Protein AF-X1S9K6-F1 (afdb_monomer)

Secondary stru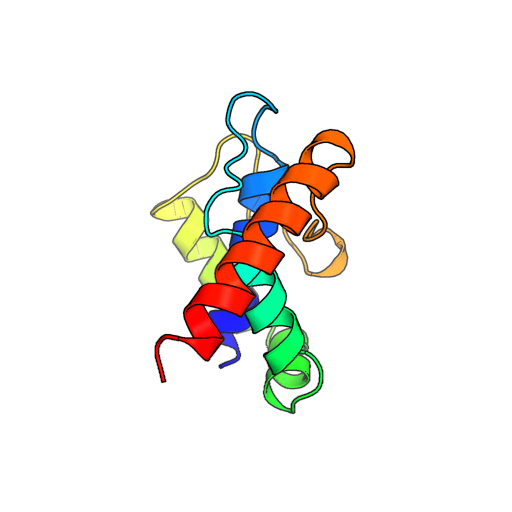cture (DSSP, 8-state):
-HHHHHHHHHHHHHHHTS-GGG---TTTHHHH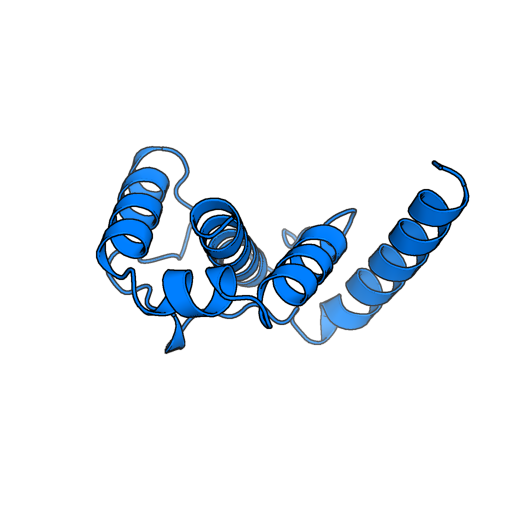HHHHHHHTSHHHHHHHH-HHHHHHHHHHHHHHSPPTT--TTT--GGG---SPPHHHHHHHHHHHHHHHHHHHS--

Radius of gyration: 14.43 Å; Cα contacts (8 Å, |Δi|>4): 91; chains: 1; bounding box: 25×39×31 Å

Structure (mmCIF, N/CA/C/O backbone):
data_AF-X1S9K6-F1
#
_entry.id   AF-X1S9K6-F1
#
loop_
_atom_site.group_PDB
_atom_site.id
_atom_site.type_symbol
_atom_site.label_atom_id
_atom_site.label_alt_id
_atom_site.label_comp_id
_atom_site.label_asym_id
_atom_site.label_entity_id
_atom_site.label_seq_id
_atom_site.pdbx_PDB_ins_code
_atom_site.Cartn_x
_atom_site.Cartn_y
_atom_site.Cartn_z
_atom_site.occupancy
_atom_site.B_iso_or_equiv
_atom_site.auth_seq_id
_atom_site.auth_comp_id
_atom_site.auth_asym_id
_atom_site.auth_atom_id
_atom_site.pdbx_PDB_model_num
ATOM 1 N N . PRO A 1 1 ? -3.173 2.485 14.432 1.00 86.88 1 PRO A N 1
ATOM 2 C CA . PRO A 1 1 ? -3.265 1.600 13.239 1.00 86.88 1 PRO A CA 1
ATOM 3 C C . PRO A 1 1 ? -3.552 2.364 11.939 1.00 86.88 1 PRO A C 1
ATOM 5 O O . PRO A 1 1 ? -2.976 2.013 10.917 1.00 86.88 1 PRO A O 1
ATOM 8 N N . GLU A 1 2 ? -4.343 3.444 11.999 1.00 93.44 2 GLU A N 1
ATOM 9 C CA . GLU A 1 2 ? -4.627 4.349 10.867 1.00 93.44 2 GLU A CA 1
ATOM 10 C C . GLU A 1 2 ? -3.380 4.779 10.084 1.00 93.44 2 GLU A C 1
ATOM 12 O O . GLU A 1 2 ? -3.253 4.483 8.901 1.00 93.44 2 GLU A O 1
ATOM 17 N N . LYS A 1 3 ? -2.404 5.414 10.755 1.00 95.56 3 LYS A N 1
ATOM 18 C CA . LYS A 1 3 ? -1.153 5.854 10.115 1.00 95.56 3 LYS A CA 1
ATOM 19 C C . LYS A 1 3 ? -0.464 4.710 9.366 1.00 95.56 3 LYS A C 1
ATOM 21 O O . LYS A 1 3 ? -0.097 4.866 8.208 1.00 95.56 3 LYS A O 1
ATOM 26 N N . THR A 1 4 ? -0.340 3.552 10.009 1.00 94.75 4 THR A N 1
ATOM 27 C CA . THR A 1 4 ? 0.286 2.358 9.425 1.00 94.75 4 THR A CA 1
ATOM 28 C C . THR A 1 4 ? -0.477 1.835 8.210 1.00 94.75 4 THR A C 1
ATOM 30 O O . THR A 1 4 ? 0.143 1.388 7.248 1.00 94.75 4 THR A O 1
ATOM 33 N N . PHE A 1 5 ? -1.807 1.880 8.236 1.00 96.62 5 PHE A N 1
ATOM 34 C CA . PHE A 1 5 ? -2.649 1.501 7.106 1.00 96.62 5 PHE A CA 1
ATOM 35 C C . PHE A 1 5 ? -2.410 2.431 5.913 1.00 96.62 5 PHE A C 1
ATOM 37 O O . PHE A 1 5 ? -2.059 1.966 4.829 1.00 96.62 5 PHE A O 1
ATOM 44 N N . ILE A 1 6 ? -2.464 3.744 6.144 1.00 97.50 6 ILE A N 1
ATOM 45 C CA . ILE A 1 6 ? -2.214 4.767 5.120 1.00 97.50 6 ILE A CA 1
ATOM 46 C C . ILE A 1 6 ? -0.808 4.636 4.529 1.00 97.50 6 ILE A C 1
ATOM 48 O O . ILE A 1 6 ? -0.629 4.664 3.311 1.00 97.50 6 ILE A O 1
ATOM 52 N N . GLU A 1 7 ? 0.202 4.451 5.380 1.00 97.44 7 GLU A N 1
ATOM 53 C CA . GLU A 1 7 ? 1.585 4.259 4.947 1.00 97.44 7 GLU A CA 1
ATOM 54 C C . GLU A 1 7 ? 1.741 3.043 4.032 1.00 97.44 7 GLU A C 1
ATOM 56 O O . GLU A 1 7 ? 2.513 3.116 3.076 1.00 97.44 7 GLU A O 1
ATOM 61 N N . LYS A 1 8 ? 1.014 1.948 4.290 1.00 97.56 8 LYS A N 1
ATOM 62 C CA . LYS A 1 8 ? 1.051 0.741 3.451 1.00 97.56 8 LYS A CA 1
ATOM 63 C C . LYS A 1 8 ? 0.338 0.941 2.121 1.00 97.56 8 LYS A C 1
ATOM 65 O O . LYS A 1 8 ? 0.871 0.507 1.104 1.00 97.56 8 LYS A O 1
ATOM 70 N N . LEU A 1 9 ? -0.808 1.625 2.110 1.00 97.56 9 LEU A N 1
ATOM 71 C CA . LEU A 1 9 ? -1.511 1.954 0.866 1.00 97.56 9 LEU A CA 1
ATOM 72 C C . LEU A 1 9 ? -0.619 2.792 -0.063 1.00 97.56 9 LEU A C 1
ATOM 74 O O . LEU A 1 9 ? -0.454 2.459 -1.235 1.00 97.56 9 LEU A O 1
ATOM 78 N N . ILE A 1 10 ? 0.012 3.843 0.473 1.00 97.81 10 ILE A N 1
ATOM 79 C CA . ILE A 1 10 ? 0.916 4.703 -0.305 1.00 97.81 10 ILE A CA 1
ATOM 80 C C . ILE A 1 10 ? 2.158 3.924 -0.750 1.00 97.81 10 ILE A C 1
ATOM 82 O O . ILE A 1 10 ? 2.569 4.055 -1.897 1.00 97.81 10 ILE A O 1
ATOM 86 N N . LEU A 1 11 ? 2.731 3.086 0.121 1.00 97.62 11 LEU A N 1
ATOM 87 C CA . LEU A 1 11 ? 3.898 2.263 -0.210 1.00 97.62 11 LEU A CA 1
ATOM 88 C C . LEU A 1 11 ? 3.622 1.310 -1.379 1.00 97.62 11 LEU A C 1
ATOM 90 O O . LEU A 1 11 ? 4.472 1.172 -2.253 1.00 97.62 11 LEU A O 1
ATOM 94 N N . LEU A 1 12 ? 2.455 0.661 -1.413 1.00 97.81 12 LEU A N 1
ATOM 95 C CA . LEU A 1 12 ? 2.092 -0.226 -2.522 1.00 97.81 12 LEU A CA 1
ATOM 96 C C . LEU A 1 12 ? 1.863 0.550 -3.819 1.00 97.81 12 LEU A C 1
ATOM 98 O O . LEU A 1 12 ? 2.384 0.145 -4.854 1.00 97.81 12 LEU A O 1
ATOM 102 N N . HIS A 1 13 ? 1.176 1.693 -3.755 1.00 97.62 13 HIS A N 1
ATOM 103 C CA . HIS A 1 13 ? 1.019 2.565 -4.920 1.00 97.62 13 HIS A CA 1
ATOM 104 C C . HIS A 1 13 ? 2.369 3.025 -5.474 1.00 97.62 13 HIS A C 1
ATOM 106 O O . HIS A 1 13 ? 2.624 2.907 -6.667 1.00 97.62 13 HIS A O 1
ATOM 112 N N . GLU A 1 14 ? 3.267 3.491 -4.610 1.00 97.00 14 GLU A N 1
ATOM 113 C CA . GLU A 1 14 ? 4.632 3.844 -4.994 1.00 97.00 14 GLU A CA 1
ATOM 114 C C . GLU A 1 14 ? 5.371 2.673 -5.648 1.00 97.00 14 GLU A C 1
ATOM 116 O O . GLU A 1 14 ? 6.077 2.871 -6.634 1.00 97.00 14 GLU A O 1
ATOM 121 N N . GLU A 1 15 ? 5.234 1.461 -5.105 1.00 96.88 15 GLU A N 1
ATOM 122 C CA . GLU A 1 15 ? 5.902 0.279 -5.641 1.00 96.88 15 GLU A CA 1
ATOM 123 C C . GLU A 1 15 ? 5.381 -0.085 -7.032 1.00 96.88 15 GLU A C 1
ATOM 125 O O . GLU A 1 15 ? 6.183 -0.314 -7.933 1.00 96.88 15 GLU A O 1
ATOM 130 N N . PHE A 1 16 ? 4.064 -0.070 -7.240 1.00 95.81 16 PHE A N 1
ATOM 131 C CA . PHE A 1 16 ? 3.448 -0.449 -8.516 1.00 95.81 16 PHE A CA 1
ATOM 132 C C . PHE A 1 16 ? 3.551 0.622 -9.603 1.00 95.81 16 PHE A C 1
ATOM 134 O O . PHE A 1 16 ? 3.342 0.323 -10.776 1.00 95.81 16 PHE A O 1
ATOM 141 N N . LYS A 1 17 ? 3.953 1.845 -9.245 1.00 94.69 17 LYS A N 1
ATOM 142 C CA . LYS A 1 17 ? 4.345 2.889 -10.203 1.00 94.69 17 LYS A CA 1
ATOM 143 C C . LYS A 1 17 ? 5.812 2.819 -10.625 1.00 94.69 17 LYS A C 1
ATOM 145 O O . LYS A 1 17 ? 6.225 3.577 -11.505 1.00 94.69 17 LYS A O 1
ATOM 150 N N . ARG A 1 18 ? 6.622 1.935 -10.033 1.00 94.38 18 ARG A N 1
ATOM 151 C CA . ARG A 1 18 ? 8.005 1.730 -10.486 1.00 94.38 18 ARG A CA 1
ATOM 152 C C . ARG A 1 18 ? 8.023 1.055 -11.863 1.00 94.38 18 ARG A C 1
ATOM 154 O O . ARG A 1 18 ? 7.118 0.288 -12.185 1.00 94.38 18 ARG A O 1
ATOM 161 N N . PRO A 1 19 ? 9.083 1.278 -12.662 1.00 94.12 19 PRO A N 1
ATOM 162 C CA . PRO A 1 19 ? 9.364 0.449 -13.830 1.00 94.12 19 PRO A CA 1
ATOM 163 C C . PRO A 1 19 ? 9.343 -1.041 -13.468 1.00 94.12 19 PRO A C 1
ATOM 165 O O . PRO A 1 19 ? 9.796 -1.404 -12.381 1.00 94.12 19 PRO A O 1
ATOM 168 N N . ALA A 1 20 ? 8.839 -1.892 -14.367 1.00 93.44 20 ALA A N 1
ATOM 169 C CA . ALA A 1 20 ? 8.628 -3.316 -14.094 1.00 93.44 20 ALA A CA 1
ATOM 170 C C . ALA A 1 20 ? 9.898 -4.027 -13.586 1.00 93.44 20 ALA A C 1
ATOM 172 O O . ALA A 1 20 ? 9.839 -4.790 -12.630 1.00 93.44 20 ALA A O 1
ATOM 173 N N . ASP A 1 21 ? 11.073 -3.703 -14.131 1.00 94.12 21 ASP A N 1
ATOM 174 C CA . ASP A 1 21 ? 12.373 -4.244 -13.704 1.00 94.12 21 ASP A CA 1
ATOM 175 C C . ASP A 1 21 ? 12.775 -3.862 -12.265 1.00 94.12 21 ASP A C 1
ATOM 177 O O . ASP A 1 21 ? 13.719 -4.424 -11.709 1.00 94.12 21 ASP A O 1
ATOM 181 N N . LYS A 1 22 ? 12.065 -2.910 -11.650 1.00 94.62 22 LYS A N 1
ATOM 182 C CA . LYS A 1 22 ? 12.325 -2.381 -10.305 1.00 94.62 22 LYS A CA 1
ATOM 183 C C . LYS A 1 22 ? 11.222 -2.689 -9.299 1.00 94.62 22 LYS A C 1
ATOM 185 O O . LYS A 1 22 ? 11.387 -2.316 -8.136 1.00 94.62 22 LYS A O 1
ATOM 190 N N . ILE A 1 23 ? 10.126 -3.325 -9.716 1.00 95.56 23 ILE A N 1
ATOM 191 C CA . ILE A 1 23 ? 9.056 -3.728 -8.801 1.00 95.56 23 ILE A CA 1
ATOM 192 C C . ILE A 1 23 ? 9.567 -4.865 -7.917 1.00 95.56 23 ILE A C 1
ATOM 194 O O . ILE A 1 23 ? 9.953 -5.941 -8.376 1.00 95.56 23 ILE A O 1
ATOM 198 N N . ARG A 1 24 ? 9.543 -4.629 -6.611 1.00 95.69 24 ARG A N 1
ATOM 199 C CA . ARG A 1 24 ? 9.862 -5.613 -5.583 1.00 95.69 24 ARG A CA 1
ATOM 200 C C . ARG A 1 24 ? 8.627 -6.450 -5.287 1.00 95.69 24 ARG A C 1
ATOM 202 O O . ARG A 1 24 ? 7.510 -5.942 -5.208 1.00 95.69 24 ARG A O 1
ATOM 209 N N . HIS A 1 25 ? 8.846 -7.744 -5.086 1.00 94.69 25 HIS A N 1
ATOM 210 C CA . HIS A 1 25 ? 7.788 -8.694 -4.735 1.00 94.69 25 HIS A CA 1
ATOM 211 C C . HIS A 1 25 ? 8.105 -9.498 -3.470 1.00 94.69 25 HIS A C 1
ATOM 213 O O . HIS A 1 25 ? 7.187 -9.914 -2.777 1.00 94.69 25 HIS A O 1
ATOM 219 N N . GLN A 1 26 ? 9.384 -9.703 -3.140 1.00 94.06 26 GLN A N 1
ATOM 220 C CA . GLN A 1 26 ? 9.783 -10.441 -1.942 1.00 94.06 26 GLN A CA 1
ATOM 221 C C . GLN A 1 26 ? 9.392 -9.676 -0.673 1.00 94.06 26 GLN A C 1
ATOM 223 O O . GLN A 1 26 ? 9.768 -8.517 -0.494 1.00 94.06 26 GLN A O 1
ATOM 228 N N . ARG A 1 27 ? 8.684 -10.358 0.226 1.00 92.94 27 ARG A N 1
ATOM 229 C CA . ARG A 1 27 ? 8.137 -9.884 1.504 1.00 92.94 27 ARG A CA 1
ATOM 230 C C . ARG A 1 27 ? 7.112 -8.752 1.385 1.00 92.94 27 ARG A C 1
ATOM 232 O O . ARG A 1 27 ? 6.756 -8.156 2.405 1.00 92.94 27 ARG A O 1
ATOM 239 N N . MET A 1 28 ? 6.625 -8.465 0.181 1.00 96.19 28 MET A N 1
ATOM 240 C CA . MET A 1 28 ? 5.694 -7.367 -0.079 1.00 96.19 28 MET A CA 1
ATOM 241 C C . MET A 1 28 ? 4.235 -7.765 0.146 1.00 96.19 28 MET A C 1
ATOM 243 O O . M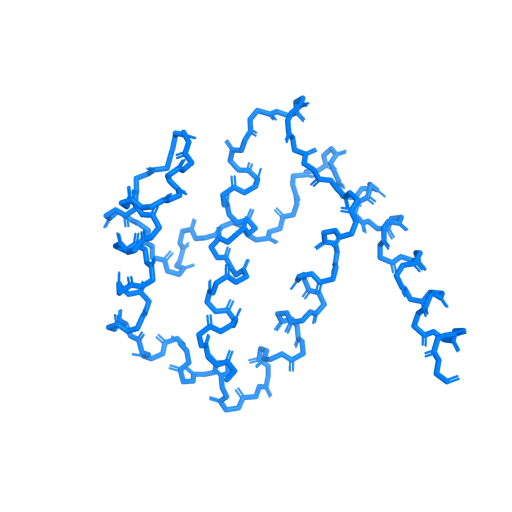ET A 1 28 ? 3.419 -6.916 0.511 1.00 96.19 28 MET A O 1
ATOM 247 N N . SER A 1 29 ? 3.894 -9.051 0.023 1.00 95.88 29 SER A N 1
ATOM 248 C CA . SER A 1 29 ? 2.533 -9.547 0.254 1.00 95.88 29 SER A CA 1
ATOM 249 C C . SER A 1 29 ? 2.051 -9.319 1.688 1.00 95.88 29 SER A C 1
ATOM 251 O O . SER A 1 29 ? 0.849 -9.251 1.939 1.00 95.88 29 SER A O 1
ATOM 253 N N . ARG A 1 30 ? 2.977 -9.172 2.644 1.00 94.62 30 ARG A N 1
ATOM 254 C CA . ARG A 1 30 ? 2.665 -8.806 4.032 1.00 94.62 30 ARG A CA 1
ATOM 255 C C . ARG A 1 30 ? 1.948 -7.470 4.128 1.00 94.62 30 ARG A C 1
ATOM 257 O O . ARG A 1 30 ? 1.041 -7.336 4.939 1.00 94.62 30 ARG A O 1
ATOM 264 N N . HIS A 1 31 ? 2.322 -6.494 3.306 1.00 96.38 31 HIS A N 1
ATOM 265 C CA . HIS A 1 31 ? 1.673 -5.188 3.332 1.00 96.38 31 HIS A CA 1
ATOM 266 C C . HIS A 1 31 ? 0.207 -5.293 2.908 1.00 96.38 31 HIS A C 1
ATOM 268 O O . HIS A 1 31 ? -0.646 -4.707 3.568 1.00 96.38 31 HIS A O 1
ATOM 274 N N . LEU A 1 32 ? -0.085 -6.105 1.884 1.00 95.81 32 LEU A N 1
ATOM 275 C CA . LEU A 1 32 ? -1.454 -6.425 1.470 1.00 95.81 32 LEU A CA 1
ATOM 276 C C . LEU A 1 32 ? -2.232 -7.124 2.587 1.00 95.81 32 LEU A C 1
ATOM 278 O O . LEU A 1 32 ? -3.362 -6.742 2.877 1.00 95.81 32 LEU A O 1
ATOM 282 N N . TYR A 1 33 ? -1.620 -8.117 3.237 1.00 94.75 33 TYR A N 1
ATOM 283 C CA . TYR A 1 33 ? -2.240 -8.813 4.363 1.00 94.75 33 TYR A CA 1
ATOM 284 C C . TYR A 1 33 ? -2.576 -7.855 5.507 1.00 94.75 33 TYR A C 1
ATOM 286 O O . TYR A 1 33 ? -3.696 -7.854 6.002 1.00 94.75 33 TYR A O 1
ATOM 294 N N . ASP A 1 34 ? -1.636 -6.997 5.894 1.00 93.75 34 ASP A N 1
ATOM 295 C CA . ASP A 1 34 ? -1.852 -6.057 6.986 1.00 93.75 34 ASP A CA 1
ATOM 296 C C . ASP A 1 34 ? -2.913 -4.997 6.649 1.00 93.75 34 ASP A C 1
ATOM 298 O O . ASP A 1 34 ? -3.651 -4.573 7.533 1.00 93.75 34 ASP A O 1
ATOM 302 N N . ILE A 1 35 ? -2.998 -4.562 5.385 1.00 95.50 35 ILE A N 1
ATOM 303 C CA . ILE A 1 35 ? -4.091 -3.702 4.909 1.00 95.50 35 ILE A CA 1
ATOM 304 C C . ILE A 1 35 ? -5.418 -4.432 5.084 1.00 95.50 35 ILE A C 1
ATOM 306 O O . ILE A 1 35 ? -6.328 -3.882 5.693 1.00 95.50 35 ILE A O 1
ATOM 310 N N . TYR A 1 36 ? -5.508 -5.677 4.614 1.00 94.00 36 TYR A N 1
ATOM 311 C CA . TYR A 1 36 ? -6.715 -6.489 4.741 1.00 94.00 36 TYR A CA 1
ATOM 312 C C . TYR A 1 36 ? -7.147 -6.670 6.206 1.00 94.00 36 TYR A C 1
ATOM 314 O O . TYR A 1 36 ? -8.327 -6.545 6.507 1.00 94.00 36 TYR A O 1
ATOM 322 N N . GLN A 1 37 ? -6.201 -6.881 7.129 1.00 93.56 37 GLN A N 1
ATOM 323 C CA . GLN A 1 37 ? -6.498 -7.011 8.562 1.00 93.56 37 GLN A CA 1
ATOM 324 C C . GLN A 1 37 ? -7.044 -5.724 9.199 1.00 93.56 37 GLN A C 1
ATOM 326 O O . GLN A 1 37 ? -7.771 -5.802 10.183 1.00 93.56 37 GLN A O 1
ATOM 331 N N . ILE A 1 38 ? -6.677 -4.547 8.684 1.00 93.56 38 ILE A N 1
ATOM 332 C CA . ILE A 1 38 ? -7.115 -3.254 9.237 1.00 93.56 38 ILE A CA 1
ATOM 333 C C . ILE A 1 38 ? -8.374 -2.736 8.528 1.00 93.56 38 ILE A C 1
ATOM 335 O O . ILE A 1 38 ? -9.138 -1.985 9.130 1.00 93.56 38 ILE A O 1
ATOM 339 N N . TRP A 1 39 ? -8.595 -3.135 7.273 1.00 92.31 39 TRP A N 1
ATOM 340 C CA . TRP A 1 39 ? -9.652 -2.617 6.404 1.00 92.31 39 TRP A CA 1
ATOM 341 C C . TRP A 1 39 ? -11.043 -2.654 7.046 1.00 92.31 39 TRP A C 1
ATOM 343 O O . TRP A 1 39 ? -11.745 -1.652 7.013 1.00 92.31 39 TRP A O 1
ATOM 353 N N . ASP A 1 40 ? -11.413 -3.784 7.652 1.00 89.50 40 ASP A N 1
ATOM 354 C CA . ASP A 1 40 ? -12.744 -4.022 8.233 1.00 89.50 40 ASP A CA 1
ATOM 355 C C . ASP A 1 40 ? -12.797 -3.712 9.742 1.00 89.50 40 ASP A C 1
ATOM 357 O O . ASP A 1 40 ? -13.503 -4.346 10.520 1.00 89.50 40 ASP A O 1
ATOM 361 N N . THR A 1 41 ? -11.966 -2.769 10.187 1.00 94.12 41 THR A N 1
ATOM 362 C CA . THR A 1 41 ? -11.916 -2.317 11.582 1.00 94.12 41 THR A CA 1
ATOM 363 C C . THR A 1 41 ? -12.227 -0.828 11.658 1.00 94.12 41 THR A C 1
ATOM 365 O O . THR A 1 41 ? -12.059 -0.107 10.675 1.00 94.12 41 THR A O 1
ATOM 368 N N . GLU A 1 42 ? -12.567 -0.331 12.850 1.00 93.50 42 GLU A N 1
ATOM 369 C CA . GLU A 1 42 ? -12.767 1.108 13.101 1.00 93.50 42 GLU A CA 1
ATOM 370 C C . GLU A 1 42 ? -11.568 1.967 12.652 1.00 93.50 42 GLU A C 1
ATOM 372 O O . GLU A 1 42 ? -11.719 3.116 12.245 1.00 93.50 42 GLU A O 1
ATOM 377 N N . PHE A 1 43 ? -10.357 1.400 12.658 1.00 92.62 43 PHE A N 1
ATOM 378 C CA . PHE A 1 43 ? -9.155 2.091 12.199 1.00 92.62 43 PHE A CA 1
ATOM 379 C C . PHE A 1 43 ? -9.069 2.208 10.676 1.00 92.62 43 PHE A C 1
ATOM 381 O O . PHE A 1 43 ? -8.419 3.130 10.183 1.00 92.62 43 PHE A O 1
ATOM 388 N N . GLY A 1 44 ? -9.655 1.266 9.934 1.00 91.62 44 GLY A N 1
ATOM 389 C CA . GLY A 1 44 ? -9.770 1.345 8.481 1.00 91.62 44 GLY A CA 1
ATOM 390 C C . GLY A 1 44 ? -10.694 2.493 8.094 1.00 91.62 44 GLY A C 1
ATOM 391 O O . GLY A 1 44 ? -10.289 3.377 7.342 1.00 91.62 44 GLY A O 1
ATOM 392 N N . GLU A 1 45 ? -11.884 2.538 8.696 1.00 92.00 45 GLU A N 1
ATOM 393 C CA . GLU A 1 45 ? -12.861 3.617 8.502 1.00 92.00 45 GLU A CA 1
ATOM 394 C C . GLU A 1 45 ? -12.282 4.984 8.895 1.00 92.00 45 GLU A C 1
ATOM 396 O O . GLU A 1 45 ? -12.236 5.901 8.072 1.00 92.00 45 GLU A O 1
ATOM 401 N N . SER A 1 46 ? -11.729 5.096 10.108 1.00 93.00 46 SER A N 1
ATOM 402 C CA . SER A 1 46 ? -11.124 6.337 10.607 1.00 93.00 46 SER A CA 1
ATOM 403 C C . SER A 1 46 ? -9.982 6.834 9.709 1.00 93.00 46 SER A C 1
ATOM 405 O O . SER A 1 46 ? -9.860 8.034 9.452 1.00 93.00 46 SER A O 1
ATOM 407 N N . ALA A 1 47 ? -9.175 5.932 9.133 1.00 93.62 47 ALA A N 1
ATOM 408 C CA . ALA A 1 47 ? -8.134 6.325 8.185 1.00 93.62 47 ALA A CA 1
ATOM 409 C C . ALA A 1 47 ? -8.708 7.010 6.932 1.00 93.62 47 ALA A C 1
ATOM 411 O O . ALA A 1 47 ? -8.132 7.998 6.466 1.00 93.62 47 ALA A O 1
ATOM 412 N N . PHE A 1 48 ? -9.836 6.534 6.397 1.00 91.44 48 PHE A N 1
ATOM 413 C CA . PHE A 1 48 ? -10.484 7.155 5.237 1.00 91.44 48 PHE A CA 1
ATOM 414 C C . PHE A 1 48 ? -11.107 8.519 5.561 1.00 91.44 48 PHE A C 1
ATOM 416 O O . PHE A 1 48 ? -11.101 9.413 4.709 1.00 91.44 48 PHE A O 1
ATOM 423 N N . GLU A 1 49 ? -11.585 8.717 6.790 1.00 92.94 49 GLU A N 1
ATOM 424 C CA . GLU A 1 49 ? -12.124 10.003 7.245 1.00 92.94 49 GLU A CA 1
ATOM 425 C C . GLU A 1 49 ? -11.021 11.027 7.565 1.00 92.94 49 GLU A C 1
ATOM 427 O O . GLU A 1 49 ? -11.183 12.231 7.332 1.00 92.94 49 GLU A O 1
ATOM 432 N N . ASN A 1 50 ? -9.857 10.560 8.027 1.00 94.00 50 ASN A N 1
ATOM 433 C CA . ASN A 1 50 ? -8.743 11.397 8.462 1.00 94.00 50 ASN A CA 1
ATOM 434 C C . ASN A 1 50 ? -7.873 11.906 7.293 1.00 94.00 50 ASN A C 1
ATOM 436 O O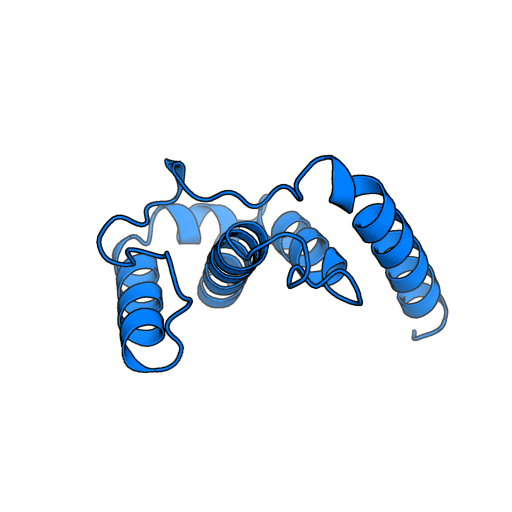 . ASN A 1 50 ? -6.701 11.551 7.115 1.00 94.00 50 ASN A O 1
ATOM 440 N N . LYS A 1 51 ? -8.455 12.800 6.487 1.00 93.81 51 LYS A N 1
ATOM 441 C CA . LYS A 1 51 ? -7.799 13.429 5.324 1.00 93.81 51 LYS A CA 1
ATOM 442 C C . LYS A 1 51 ? -6.544 14.223 5.692 1.00 93.81 51 LYS A C 1
ATOM 444 O O . LYS A 1 51 ? -5.612 14.291 4.892 1.00 93.81 51 LYS A O 1
ATOM 449 N N . GLU A 1 52 ? -6.511 14.802 6.890 1.00 96.19 52 GLU A N 1
ATOM 450 C CA . GLU A 1 52 ? -5.359 15.558 7.389 1.00 96.19 52 GLU A CA 1
ATOM 451 C C . GLU A 1 52 ? -4.163 14.634 7.640 1.00 96.19 52 GLU A C 1
ATOM 453 O O . GLU A 1 52 ? -3.068 14.896 7.142 1.00 96.19 52 GLU A O 1
ATOM 458 N N . LEU A 1 53 ? -4.373 13.494 8.309 1.00 97.12 53 LEU A N 1
ATOM 459 C CA . LEU A 1 53 ? -3.325 12.489 8.505 1.00 97.12 53 LEU A CA 1
ATOM 460 C C . LEU A 1 53 ? -2.802 11.955 7.168 1.00 97.12 53 LEU A C 1
ATOM 462 O O . LEU A 1 53 ? -1.587 11.884 6.961 1.00 97.12 53 LEU A O 1
ATOM 466 N N . PHE A 1 54 ? -3.703 11.632 6.234 1.00 97.81 54 PHE A N 1
ATOM 467 C CA . PHE A 1 54 ? -3.310 11.247 4.878 1.00 97.81 54 PHE A CA 1
ATOM 468 C C . PHE A 1 54 ? -2.439 12.326 4.229 1.00 97.81 54 PHE A C 1
ATOM 470 O O . PHE A 1 54 ? -1.430 12.026 3.572 1.00 97.81 54 PHE A O 1
ATOM 477 N N . ARG A 1 55 ? -2.787 13.606 4.429 1.00 97.56 55 ARG A N 1
ATOM 478 C CA . ARG A 1 55 ? -2.012 14.698 3.856 1.00 97.56 55 ARG A CA 1
ATOM 479 C C . ARG A 1 55 ? -0.639 14.887 4.455 1.00 97.56 55 ARG A C 1
ATOM 481 O O . ARG A 1 55 ? 0.322 14.977 3.689 1.00 97.56 55 ARG A O 1
ATOM 488 N N . GLN A 1 56 ? -0.535 14.822 5.771 1.00 97.94 56 GLN A N 1
ATOM 489 C CA . GLN A 1 56 ? 0.739 14.862 6.480 1.00 97.94 56 GLN A CA 1
ATOM 490 C C . GLN A 1 56 ? 1.685 13.743 6.025 1.00 97.94 56 GLN A C 1
ATOM 492 O O . GLN A 1 56 ? 2.868 14.001 5.797 1.00 97.94 56 GLN A O 1
ATOM 497 N N . ILE A 1 57 ? 1.174 12.524 5.815 1.00 98.12 57 ILE A N 1
ATOM 498 C CA . ILE A 1 57 ? 1.996 11.386 5.378 1.00 98.12 57 ILE A CA 1
ATOM 499 C C . ILE A 1 57 ? 2.558 11.602 3.967 1.00 98.12 57 ILE A C 1
ATOM 501 O O . ILE A 1 57 ? 3.758 11.400 3.766 1.00 98.12 57 ILE A O 1
ATOM 505 N N . CYS A 1 58 ? 1.756 12.043 2.990 1.00 97.94 58 CYS A N 1
ATOM 506 C CA . CYS A 1 58 ? 2.316 12.318 1.659 1.00 97.94 58 CYS A CA 1
ATOM 507 C C . CYS A 1 58 ? 3.270 13.511 1.658 1.00 97.94 58 CYS A C 1
ATOM 509 O O . CYS A 1 58 ? 4.282 13.441 0.971 1.00 97.94 58 CYS A O 1
ATOM 511 N N . ASN A 1 59 ? 3.000 14.565 2.437 1.00 97.81 59 ASN A N 1
ATOM 512 C CA . ASN A 1 59 ? 3.913 15.708 2.537 1.00 97.81 59 ASN A CA 1
ATOM 513 C C . ASN A 1 59 ? 5.271 15.274 3.101 1.00 97.81 59 ASN A C 1
ATOM 515 O O . ASN A 1 59 ? 6.316 15.632 2.564 1.00 97.81 59 ASN A O 1
ATOM 519 N N . HIS A 1 60 ? 5.263 14.440 4.143 1.00 97.69 60 HIS A N 1
ATOM 520 C CA . HIS A 1 60 ? 6.482 13.863 4.695 1.00 97.69 60 HIS A CA 1
ATOM 521 C C . HIS A 1 60 ? 7.227 13.014 3.650 1.00 97.69 60 HIS A C 1
ATOM 523 O O . HIS A 1 60 ? 8.432 13.174 3.462 1.00 97.69 60 HIS A O 1
ATOM 529 N N . ARG A 1 61 ? 6.526 12.135 2.926 1.00 96.69 61 ARG A N 1
ATOM 530 C CA . ARG A 1 61 ? 7.133 11.289 1.882 1.00 96.69 61 ARG A CA 1
ATOM 531 C C . ARG A 1 61 ? 7.716 12.097 0.727 1.00 96.69 61 ARG A C 1
ATOM 533 O O . ARG A 1 61 ? 8.829 11.802 0.308 1.00 96.69 61 ARG A O 1
ATOM 540 N N . ALA A 1 62 ? 7.020 13.136 0.272 1.00 97.00 62 ALA A N 1
ATOM 541 C CA . ALA A 1 62 ? 7.485 14.017 -0.796 1.00 97.00 62 ALA A CA 1
ATOM 542 C C . ALA A 1 62 ? 8.825 14.693 -0.463 1.00 97.00 62 ALA A C 1
ATOM 544 O O . ALA A 1 62 ? 9.643 14.907 -1.353 1.00 97.00 62 ALA A O 1
ATOM 545 N N . VAL A 1 63 ? 9.054 15.008 0.816 1.00 97.19 63 VAL A N 1
ATOM 546 C CA . VAL A 1 63 ? 10.283 15.661 1.285 1.00 97.19 63 VAL A CA 1
ATOM 547 C C . VAL A 1 63 ? 11.394 14.650 1.562 1.00 97.19 63 VAL A C 1
ATOM 549 O O . VAL A 1 63 ? 12.531 14.861 1.146 1.00 97.19 63 VAL A O 1
ATOM 552 N N . PHE A 1 64 ? 11.091 13.560 2.271 1.00 96.69 64 PHE A N 1
ATOM 553 C CA . PHE A 1 64 ? 12.124 12.677 2.824 1.00 96.69 64 PHE A CA 1
ATOM 554 C C . PHE A 1 64 ? 12.379 11.408 2.007 1.00 96.69 64 PHE A C 1
ATOM 556 O O . PHE A 1 64 ? 13.489 10.880 2.041 1.00 96.69 64 PHE A O 1
ATOM 563 N N . THR A 1 65 ? 11.380 10.892 1.288 1.00 94.06 65 THR A N 1
ATOM 564 C CA . THR A 1 65 ? 11.472 9.616 0.556 1.00 94.06 65 THR A CA 1
ATOM 565 C C . THR A 1 65 ? 10.705 9.648 -0.775 1.00 94.06 65 THR A C 1
ATOM 567 O O . THR A 1 65 ? 9.855 8.781 -0.999 1.00 94.06 65 THR A O 1
ATOM 570 N N . PRO A 1 66 ? 10.947 10.631 -1.660 1.00 94.94 66 PRO A N 1
ATOM 571 C CA . PRO A 1 66 ? 10.170 10.754 -2.883 1.00 94.94 66 PRO A CA 1
ATOM 572 C C . PRO A 1 66 ? 10.447 9.587 -3.833 1.00 94.94 66 PRO A C 1
ATOM 574 O O . PRO A 1 66 ? 11.599 9.226 -4.096 1.00 94.94 66 PRO A O 1
ATOM 577 N N . VAL A 1 67 ? 9.382 9.022 -4.396 1.00 94.69 67 VAL A N 1
ATOM 578 C CA . VAL A 1 67 ? 9.470 8.045 -5.482 1.00 94.69 67 VAL A CA 1
ATOM 579 C C . VAL A 1 67 ? 9.297 8.749 -6.825 1.00 94.69 67 VAL A C 1
ATOM 581 O O . VAL A 1 67 ? 8.393 9.559 -7.018 1.00 94.69 67 VAL A O 1
ATOM 584 N N . HIS A 1 68 ? 10.199 8.454 -7.764 1.00 92.12 68 HIS A N 1
ATOM 585 C CA . HIS A 1 68 ? 10.166 9.034 -9.105 1.00 92.12 68 HIS A CA 1
ATOM 586 C C . HIS A 1 68 ? 8.846 8.704 -9.816 1.00 92.12 68 HIS A C 1
ATOM 588 O O . HIS A 1 68 ? 8.425 7.551 -9.821 1.00 92.12 68 HIS A O 1
ATOM 594 N N . GLY A 1 69 ? 8.226 9.712 -10.436 1.00 89.81 69 GLY A N 1
ATOM 595 C CA . GLY A 1 69 ? 6.955 9.563 -11.152 1.00 89.81 69 GLY A CA 1
ATOM 596 C C . GLY A 1 69 ? 5.701 9.705 -10.284 1.00 89.81 69 GLY A C 1
ATOM 597 O O . GLY A 1 69 ? 4.600 9.587 -10.813 1.00 89.81 69 GLY A O 1
ATOM 598 N N . ILE A 1 70 ? 5.842 9.987 -8.984 1.00 95.31 70 ILE A N 1
ATOM 599 C CA . ILE A 1 70 ? 4.712 10.227 -8.078 1.00 95.31 70 ILE A CA 1
ATOM 600 C C . ILE A 1 70 ? 4.529 11.725 -7.829 1.00 95.31 70 ILE A C 1
ATOM 602 O O . ILE A 1 70 ? 5.429 12.394 -7.320 1.00 95.31 70 ILE A O 1
ATOM 606 N N . ASP A 1 71 ? 3.331 12.238 -8.120 1.00 95.56 71 ASP A N 1
ATOM 607 C CA . ASP A 1 71 ? 2.892 13.556 -7.654 1.00 95.56 71 ASP A CA 1
ATOM 608 C C . ASP A 1 71 ? 2.112 13.415 -6.338 1.00 95.56 71 ASP A C 1
ATOM 610 O O . ASP A 1 71 ? 0.901 13.179 -6.311 1.00 95.56 71 ASP A O 1
ATOM 614 N N . TYR A 1 72 ? 2.824 13.579 -5.223 1.00 96.56 72 TYR A N 1
ATOM 615 C CA . TYR A 1 72 ? 2.264 13.482 -3.873 1.00 96.56 72 TYR A CA 1
ATOM 616 C C . TYR A 1 72 ? 1.166 14.515 -3.582 1.00 96.56 72 TYR A C 1
ATOM 618 O O . TYR A 1 72 ? 0.321 14.258 -2.720 1.00 96.56 72 TYR A O 1
ATOM 626 N N . ASN A 1 73 ? 1.128 15.645 -4.300 1.00 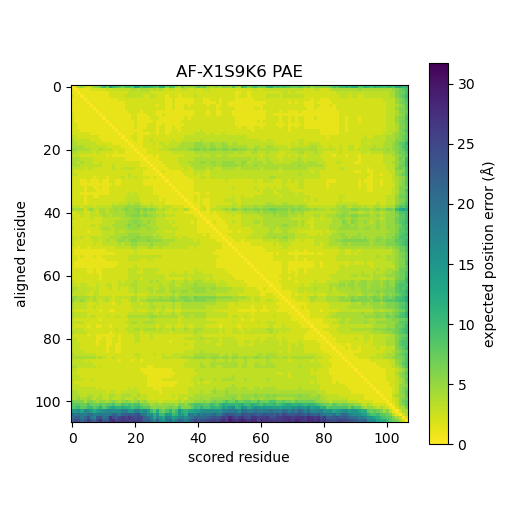94.94 73 ASN A N 1
ATOM 627 C CA . ASN A 1 73 ? 0.074 16.649 -4.133 1.00 94.94 73 ASN A CA 1
ATOM 628 C C . ASN A 1 73 ? -1.260 16.172 -4.720 1.00 94.94 73 ASN A C 1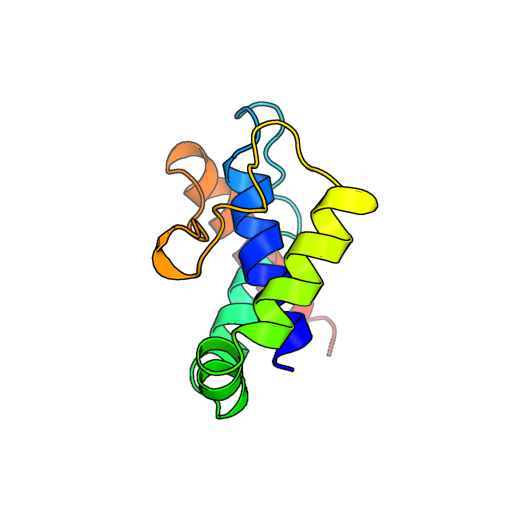
ATOM 630 O O . ASN A 1 73 ? -2.319 16.571 -4.236 1.00 94.94 73 ASN A O 1
ATOM 634 N N . GLN A 1 74 ? -1.214 15.300 -5.731 1.00 94.56 74 GLN A N 1
ATOM 635 C CA . GLN A 1 74 ? -2.398 14.754 -6.397 1.00 94.56 74 GLN A CA 1
ATOM 636 C C . GLN A 1 74 ? -2.872 13.420 -5.818 1.00 94.56 74 GLN A C 1
ATOM 638 O O . GLN A 1 74 ? -3.978 12.983 -6.139 1.00 94.56 74 GLN A O 1
ATOM 643 N N . LEU A 1 75 ? -2.078 12.781 -4.951 1.00 96.38 75 LEU A N 1
ATOM 644 C CA . LEU A 1 75 ? -2.486 11.537 -4.306 1.00 96.38 75 LEU A CA 1
ATOM 645 C C . LEU A 1 75 ? -3.742 11.743 -3.462 1.00 96.38 75 LEU A C 1
ATOM 647 O O . LEU A 1 75 ? -3.804 12.640 -2.619 1.00 96.38 75 LEU A O 1
ATOM 651 N N . ARG A 1 76 ? -4.705 10.847 -3.658 1.00 94.69 76 ARG A N 1
ATOM 652 C CA . ARG A 1 76 ? -5.943 10.684 -2.893 1.00 94.69 76 ARG A CA 1
ATOM 653 C C . ARG A 1 76 ? -6.275 9.194 -2.842 1.00 94.69 76 ARG A C 1
ATOM 655 O O . ARG A 1 76 ? -5.781 8.452 -3.688 1.00 94.69 76 ARG A O 1
ATOM 662 N N . TYR A 1 77 ? -7.096 8.754 -1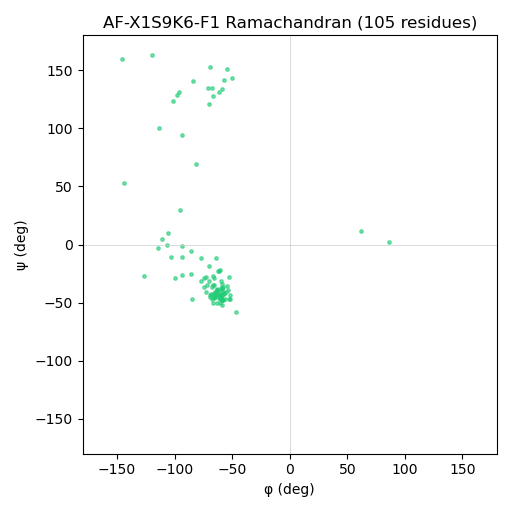.892 1.00 93.88 77 TYR A N 1
ATOM 663 C CA . TYR A 1 77 ? -7.428 7.332 -1.748 1.00 93.88 77 TYR A CA 1
ATOM 664 C C . TYR A 1 77 ? -7.981 6.708 -3.036 1.00 93.88 77 TYR A C 1
ATOM 666 O O . TYR A 1 77 ? -7.637 5.577 -3.356 1.00 93.88 77 TYR A O 1
ATOM 674 N N . GLU A 1 78 ? -8.761 7.462 -3.813 1.00 93.25 78 GLU A N 1
ATOM 675 C CA . GLU A 1 78 ? -9.430 6.988 -5.029 1.00 93.25 78 GLU A CA 1
ATOM 676 C C . GLU A 1 78 ? -8.469 6.716 -6.194 1.00 93.25 78 GLU A C 1
ATOM 678 O O . GLU A 1 78 ? -8.839 6.033 -7.143 1.00 93.25 78 GLU A O 1
ATOM 683 N N . VAL A 1 79 ? -7.252 7.269 -6.147 1.00 94.25 79 VAL A N 1
ATOM 684 C CA . VAL A 1 79 ? -6.222 7.078 -7.185 1.00 94.25 79 VAL A CA 1
ATOM 685 C C . VAL A 1 79 ? -5.096 6.150 -6.729 1.00 94.25 79 VAL A C 1
ATOM 687 O O . VAL A 1 79 ? -4.151 5.919 -7.484 1.00 94.25 79 VAL A O 1
ATOM 690 N N . LEU A 1 80 ? -5.159 5.634 -5.495 1.00 95.88 80 LEU A N 1
ATOM 691 C CA . LEU A 1 80 ? -4.175 4.669 -5.020 1.00 95.88 80 LEU A CA 1
ATOM 692 C C . LEU A 1 80 ? -4.373 3.333 -5.730 1.00 95.88 80 LEU A C 1
ATOM 694 O O . LEU A 1 80 ? -5.472 2.799 -5.835 1.00 95.88 80 LEU A O 1
ATOM 698 N N . GLU A 1 81 ? -3.258 2.769 -6.168 1.00 94.94 81 GLU A N 1
ATOM 699 C CA . GLU A 1 81 ? -3.201 1.493 -6.868 1.00 94.94 81 GLU A CA 1
ATOM 700 C C . GLU A 1 81 ? -2.477 0.541 -5.937 1.00 94.94 81 GLU A C 1
ATOM 702 O O . GLU A 1 81 ? -1.265 0.610 -5.789 1.00 94.94 81 GLU A O 1
ATOM 707 N N . VAL A 1 82 ? -3.232 -0.294 -5.236 1.00 95.56 82 VAL A N 1
ATOM 708 C CA . VAL A 1 82 ? -2.680 -1.210 -4.226 1.00 95.56 82 VAL A CA 1
ATOM 709 C C . VAL A 1 82 ? -2.758 -2.664 -4.663 1.00 95.56 82 VAL A C 1
ATOM 711 O O . VAL A 1 82 ? -2.411 -3.555 -3.899 1.00 95.56 82 VAL A O 1
ATOM 714 N N . ILE A 1 83 ? -3.196 -2.911 -5.895 1.00 94.75 83 ILE A N 1
ATOM 715 C CA . ILE A 1 83 ? -3.232 -4.239 -6.497 1.00 94.75 83 ILE A CA 1
ATOM 716 C C . I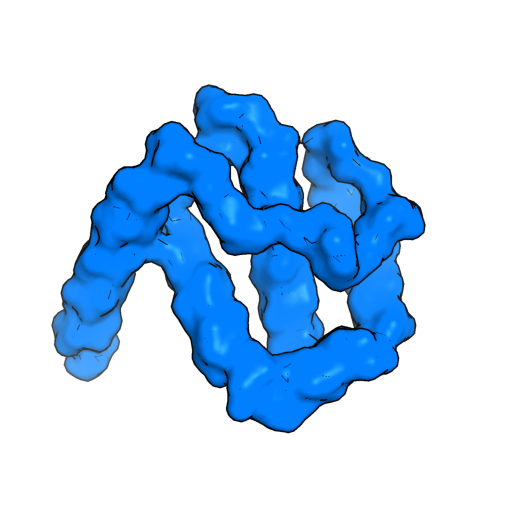LE A 1 83 ? -1.980 -4.396 -7.367 1.00 94.75 83 ILE A C 1
ATOM 718 O O . ILE A 1 83 ? -1.720 -3.511 -8.185 1.00 94.75 83 ILE A O 1
ATOM 722 N N . PRO A 1 84 ? -1.202 -5.486 -7.209 1.00 95.56 84 PRO A N 1
ATOM 723 C CA . PRO A 1 84 ? -0.044 -5.730 -8.056 1.00 95.56 84 PRO A CA 1
ATOM 724 C C . PRO A 1 84 ? -0.433 -5.765 -9.541 1.00 95.56 84 PRO A C 1
ATOM 726 O O . PRO A 1 84 ? -1.469 -6.357 -9.867 1.00 95.56 84 PRO A O 1
ATOM 729 N N . PRO A 1 85 ? 0.403 -5.221 -10.446 1.00 96.25 85 PRO A N 1
ATOM 730 C CA . PRO A 1 85 ? 0.220 -5.398 -11.883 1.00 96.25 85 PRO A CA 1
ATOM 731 C C . PRO A 1 85 ? 0.131 -6.882 -12.250 1.00 96.25 85 PRO A C 1
ATOM 733 O O . PRO A 1 85 ? 0.734 -7.720 -11.574 1.00 96.25 85 PRO A O 1
ATOM 736 N N . ASP A 1 86 ? -0.586 -7.206 -13.327 1.00 96.19 86 ASP A N 1
ATOM 737 C CA . ASP A 1 86 ? -0.891 -8.591 -13.718 1.00 96.19 86 ASP A CA 1
ATOM 738 C C . ASP A 1 86 ? 0.361 -9.481 -13.798 1.00 96.19 86 ASP A C 1
ATOM 740 O O . ASP A 1 86 ? 0.383 -10.570 -13.219 1.00 96.19 86 ASP A O 1
ATOM 744 N N . ASP A 1 87 ? 1.445 -8.965 -14.385 1.00 95.88 87 ASP A N 1
ATOM 745 C CA . ASP A 1 87 ? 2.734 -9.663 -14.512 1.00 95.88 87 ASP A CA 1
ATOM 746 C C . ASP A 1 87 ? 3.370 -10.035 -13.155 1.00 95.88 87 ASP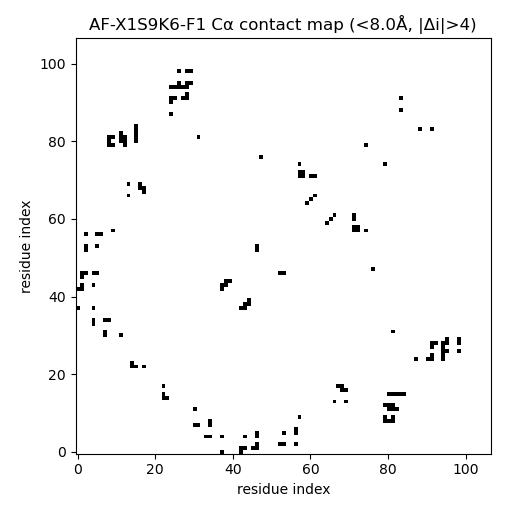 A C 1
ATOM 748 O O . ASP A 1 87 ? 4.175 -10.964 -13.064 1.00 95.88 87 ASP A O 1
ATOM 752 N N . PHE A 1 88 ? 2.994 -9.346 -12.071 1.00 97.00 88 PHE A N 1
ATOM 753 C CA . PHE A 1 88 ? 3.529 -9.540 -10.720 1.00 97.00 88 PHE A CA 1
ATOM 754 C C . PHE A 1 88 ? 2.587 -10.308 -9.792 1.00 97.00 88 PHE A C 1
ATOM 756 O O . PHE A 1 88 ? 3.023 -10.752 -8.726 1.00 97.00 88 PHE A O 1
ATOM 763 N N . GLN A 1 89 ? 1.325 -10.535 -10.167 1.00 96.06 89 GLN A N 1
ATOM 764 C CA . GLN A 1 89 ? 0.368 -11.230 -9.297 1.00 96.06 89 GLN A CA 1
ATOM 765 C C . GLN A 1 89 ? 0.825 -12.652 -8.940 1.00 96.06 89 GLN A C 1
ATOM 767 O O . GLN A 1 89 ? 0.659 -13.086 -7.797 1.00 96.06 89 GLN A O 1
ATOM 772 N N . GLY A 1 90 ? 1.454 -13.372 -9.877 1.00 97.69 90 GLY A N 1
ATOM 773 C CA . GLY A 1 90 ? 2.025 -14.701 -9.616 1.00 97.69 90 GLY A CA 1
ATOM 774 C C . GLY A 1 90 ? 3.162 -14.675 -8.585 1.00 97.69 90 GLY A C 1
ATOM 775 O O . GLY A 1 90 ? 3.231 -15.535 -7.700 1.00 97.69 90 GLY A O 1
ATOM 776 N N . LEU A 1 91 ? 4.013 -13.647 -8.647 1.00 97.38 91 LEU A N 1
ATOM 777 C CA . LEU A 1 91 ? 5.115 -13.441 -7.706 1.00 97.38 91 LEU A CA 1
ATOM 778 C C . LEU A 1 91 ? 4.596 -13.074 -6.312 1.00 97.38 91 LEU A C 1
ATOM 780 O O . LEU A 1 91 ? 5.024 -13.668 -5.326 1.00 97.38 91 LEU A O 1
ATOM 784 N N . TYR A 1 92 ? 3.622 -12.166 -6.231 1.00 97.38 92 TYR A N 1
ATOM 785 C CA . TYR A 1 92 ? 2.986 -11.772 -4.970 1.00 97.38 92 TYR A CA 1
ATOM 786 C C . TYR A 1 92 ? 2.200 -12.919 -4.325 1.00 97.38 92 TYR A C 1
ATOM 788 O O . TYR A 1 92 ? 2.202 -13.060 -3.103 1.00 97.38 92 TYR A O 1
ATOM 796 N N . ARG A 1 93 ? 1.563 -13.785 -5.123 1.00 96.75 93 ARG A N 1
ATOM 797 C CA . ARG A 1 93 ? 0.909 -15.002 -4.619 1.00 96.75 93 ARG A CA 1
ATOM 798 C C . ARG A 1 93 ? 1.919 -15.973 -4.010 1.00 96.75 93 ARG A C 1
ATOM 800 O O . ARG A 1 93 ? 1.650 -16.539 -2.953 1.00 96.75 93 ARG A O 1
ATOM 807 N N . SER A 1 94 ? 3.059 -16.160 -4.668 1.00 96.81 94 SER A N 1
ATOM 808 C CA . SER A 1 94 ? 4.128 -17.035 -4.174 1.00 96.81 94 SER A CA 1
ATOM 809 C C . SER A 1 94 ? 4.734 -16.490 -2.876 1.00 96.81 94 SER A C 1
ATOM 811 O O . SER A 1 94 ? 4.884 -17.241 -1.912 1.00 96.81 94 SER A O 1
ATOM 813 N N . ASP A 1 95 ? 4.979 -15.177 -2.822 1.00 96.88 95 ASP A N 1
ATOM 814 C CA . ASP A 1 95 ? 5.426 -14.466 -1.617 1.00 96.88 95 ASP A CA 1
ATOM 815 C C . ASP A 1 95 ? 4.429 -14.624 -0.458 1.00 96.88 95 ASP A C 1
ATOM 817 O O . ASP A 1 95 ? 4.809 -14.963 0.662 1.00 96.88 95 ASP A O 1
ATOM 821 N N . TYR A 1 96 ? 3.130 -14.496 -0.743 1.00 95.56 96 TYR A N 1
ATOM 822 C CA . TYR A 1 96 ? 2.075 -14.684 0.253 1.00 95.56 96 TYR A CA 1
ATOM 823 C C . TYR A 1 96 ? 2.059 -16.098 0.833 1.00 95.56 96 TYR A C 1
ATOM 825 O O . TYR A 1 96 ? 1.975 -16.262 2.050 1.00 95.56 96 TYR A O 1
ATOM 833 N N . GLN A 1 97 ? 2.195 -17.124 -0.007 1.00 95.38 97 GLN A N 1
ATOM 834 C CA . GLN A 1 97 ? 2.264 -18.510 0.461 1.00 95.38 97 GLN A CA 1
ATOM 835 C C . GLN A 1 97 ? 3.494 -18.758 1.340 1.00 95.38 97 GLN A C 1
ATOM 837 O O . GLN A 1 97 ? 3.409 -19.480 2.334 1.00 95.38 97 GLN A O 1
ATOM 842 N N . GLU A 1 98 ? 4.643 -18.174 0.994 1.00 94.62 98 GLU A N 1
ATOM 843 C CA . GLU A 1 98 ? 5.845 -18.254 1.825 1.00 94.62 98 GLU A CA 1
ATOM 844 C C . GLU A 1 98 ? 5.649 -17.541 3.163 1.00 94.62 98 GLU A C 1
ATOM 846 O O . GLU A 1 98 ? 5.944 -18.105 4.218 1.00 94.62 98 GLU A O 1
ATOM 851 N N . MET A 1 99 ? 5.071 -16.341 3.135 1.00 93.06 99 MET A N 1
ATOM 852 C CA . MET A 1 99 ? 4.724 -15.597 4.336 1.00 93.06 99 MET A CA 1
ATOM 853 C C . MET A 1 99 ? 3.803 -16.408 5.256 1.00 93.06 99 MET A C 1
ATOM 855 O O . MET A 1 99 ? 4.077 -16.482 6.453 1.00 93.06 99 MET A O 1
ATOM 859 N N . GLN A 1 100 ? 2.752 -17.038 4.720 1.00 92.19 100 GLN A N 1
ATOM 860 C CA . GLN A 1 100 ? 1.836 -17.880 5.495 1.00 92.19 100 GLN A CA 1
ATOM 861 C C . GLN A 1 100 ? 2.558 -19.064 6.147 1.00 92.19 100 GLN A C 1
ATOM 863 O O . GLN A 1 100 ? 2.356 -19.320 7.333 1.00 92.19 100 GLN A O 1
ATOM 868 N N . ARG A 1 101 ? 3.441 -19.756 5.411 1.00 89.25 101 ARG A N 1
ATOM 869 C CA . ARG A 1 101 ? 4.264 -20.838 5.980 1.00 89.25 101 ARG A CA 1
ATOM 870 C C . ARG A 1 101 ? 5.116 -20.325 7.141 1.00 89.25 101 ARG A C 1
ATOM 872 O O . ARG A 1 101 ? 5.096 -20.909 8.218 1.00 89.25 101 ARG A O 1
ATOM 879 N N . ASN A 1 102 ? 5.796 -19.197 6.956 1.00 83.81 102 ASN A N 1
ATOM 880 C CA . ASN A 1 102 ? 6.654 -18.606 7.986 1.00 83.81 102 ASN A CA 1
ATOM 881 C C . ASN A 1 102 ? 5.872 -18.102 9.212 1.00 83.81 102 ASN A C 1
ATOM 883 O O . ASN A 1 102 ? 6.424 -18.063 10.305 1.00 83.81 102 ASN A O 1
ATOM 887 N N . MET A 1 103 ? 4.598 -17.732 9.054 1.00 81.75 103 MET A N 1
ATOM 888 C CA . MET A 1 103 ? 3.719 -17.377 10.175 1.00 81.75 103 MET A CA 1
ATOM 889 C C . MET A 1 103 ? 3.303 -18.597 11.004 1.00 81.75 103 MET A C 1
ATOM 891 O O . MET A 1 103 ? 3.187 -18.484 12.217 1.00 81.75 103 MET A O 1
ATOM 895 N N . ILE A 1 104 ? 3.105 -19.755 10.370 1.00 63.53 104 ILE A N 1
ATOM 896 C CA . ILE A 1 104 ? 2.702 -20.996 11.054 1.00 63.53 104 ILE A CA 1
ATOM 897 C C . ILE A 1 104 ? 3.873 -21.611 11.834 1.00 63.53 104 ILE A C 1
ATOM 899 O O . ILE A 1 104 ? 3.671 -22.142 12.919 1.00 63.53 104 ILE A O 1
ATOM 903 N N . TYR A 1 105 ? 5.097 -21.529 11.303 1.00 56.47 105 TYR A N 1
ATOM 904 C CA . TYR A 1 105 ? 6.297 -22.088 11.947 1.00 56.47 105 TYR A CA 1
ATOM 905 C C . TYR A 1 105 ? 7.072 -21.088 12.821 1.00 56.47 105 TYR A C 1
ATOM 907 O O . TYR A 1 105 ? 8.101 -21.447 13.388 1.00 56.47 105 TYR A O 1
ATOM 915 N N . GLY A 1 106 ? 6.617 -19.836 12.901 1.00 51.38 106 GLY A N 1
ATOM 916 C CA . GLY A 1 106 ? 7.236 -18.770 13.696 1.00 51.38 106 GLY A CA 1
ATOM 917 C C . GLY A 1 106 ? 6.476 -18.403 14.974 1.00 51.38 106 GLY A C 1
ATOM 918 O O . GLY A 1 106 ? 6.788 -17.363 15.556 1.00 51.38 106 GLY A O 1
ATOM 919 N N . GLY A 1 107 ? 5.465 -19.195 15.353 1.00 43.38 107 GLY A N 1
ATOM 920 C CA . GLY A 1 107 ? 4.653 -19.038 16.566 1.00 43.38 107 GLY A CA 1
ATOM 921 C C . GLY A 1 107 ? 5.054 -19.992 17.680 1.00 43.38 107 GLY A C 1
ATOM 922 O O . GLY A 1 107 ? 5.503 -21.114 17.359 1.00 43.38 107 GLY A O 1
#

Nearest PDB structures (foldseek):
  7z13-assembly1_J  TM=2.221E-01  e=9.152E+00  Saccharomyces cerevisiae
  3he0-assembly2_C-2  TM=2.384E-01  e=7.789E+00  Vibrio parahaemolyticus

Solvent-accessible surface area (backbone atoms only — not comparable to full-atom values): 6220 Å² total; per-residue (Å²): 107,29,70,62,44,53,54,41,45,52,49,38,24,56,42,66,62,39,59,77,97,66,48,82,37,83,78,45,33,56,49,56,51,54,39,60,72,37,51,89,36,74,44,30,54,49,41,72,70,36,57,65,61,56,47,54,52,34,56,50,34,57,74,77,61,64,57,83,93,64,61,54,89,75,65,47,82,91,73,54,45,71,68,67,54,77,93,42,44,65,52,32,51,52,31,37,53,51,50,53,52,53,57,68,75,69,109

pLDDT: mean 93.33, std 8.37, range [43.38, 98.12]

Foldseek 3Di:
DLLLLLLLLVVLLLLQPDDPVRRDQAPNLVSVVVNVVPCPDPSVVVSLVPVVSNLVVLVCCVPPPDRPPDDSVPDDPVPGDNDHDPVCNVSNVVNVVVVVVCVVVVD

Organism: NCBI:txid412755

Sequence (107 aa):
PEKTFIEKLILLHEEFKRPADKIRHQRMSRHLYDIYQIWDTEFGESAFENKELFRQICNHRAVFTPVHGIDYNQLRYEVLEVIPPDDFQGLYRSDYQEMQRNMIYGG

Mean predicted aligned error: 3.46 Å

InterPro domains:
  IPR014942 Nucleotidyl transferase AbiEii toxin, Type IV TA system [PF08843] (1-105)